Protein AF-A0A962CIY8-F1 (afdb_monomer_lite)

Secondary structure (DSSP, 8-state):
--STT---EEPPTT--SS-EE-HHHHHHHHHHHHHT-SS--EEEEEEEEEEEP-HHHHHHHTT-S-EEEEE-BTT-B-HHHHHHH-SEEEESSSS--SB-

pLDDT: mean 96.85, std 1.85, range [86.69, 98.69]

Sequence (100 aa):
ATDNHRTVDGRPFGGGPGMLMTIGPLRDAIASVRSASAQSARVVYMSPQGARLTQEKVLEFARMDRLILVCGRYEGVDERVLENLVDEEVSIGDYVLSGG

Foldseek 3Di:
DPDPVPDQWDADPVGDDKTFGDPPVQVVVLVVVCVVDPDGEAEEEEDLPFAEDDPVNVVVVVPDPHYHYHKAAMVGHDVVCCVPPHPGYYYPDNDDDRMD

Structure (mmCIF, N/CA/C/O backbone):
data_AF-A0A962CIY8-F1
#
_entry.id   AF-A0A962CIY8-F1
#
loop_
_atom_site.group_PDB
_atom_site.id
_atom_site.type_symbol
_atom_site.label_atom_id
_atom_site.label_alt_id
_atom_site.label_comp_id
_atom_site.label_asym_id
_atom_site.label_entity_id
_atom_site.label_seq_id
_atom_site.pdbx_PDB_ins_code
_atom_site.Cartn_x
_atom_site.Cartn_y
_atom_site.Cartn_z
_atom_site.occupancy
_atom_site.B_iso_or_equiv
_atom_site.auth_seq_id
_atom_site.auth_comp_id
_atom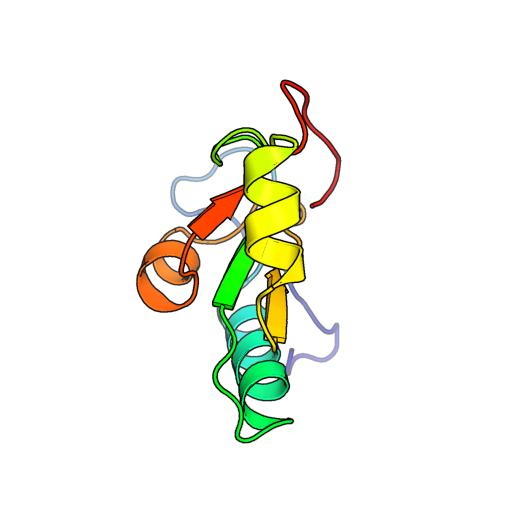_site.auth_asym_id
_atom_site.auth_atom_id
_atom_site.pdbx_PDB_model_num
ATOM 1 N N . ALA A 1 1 ? 1.091 -14.986 -11.233 1.00 86.69 1 ALA A N 1
ATOM 2 C CA . ALA A 1 1 ? 1.993 -14.992 -12.401 1.00 86.69 1 ALA A CA 1
ATOM 3 C C . ALA A 1 1 ? 1.829 -16.317 -13.131 1.00 86.69 1 ALA A C 1
ATOM 5 O O . ALA A 1 1 ? 1.711 -17.339 -12.462 1.00 86.69 1 ALA A O 1
ATOM 6 N N . THR A 1 2 ? 1.739 -16.290 -14.457 1.00 91.31 2 THR A N 1
ATOM 7 C CA . THR A 1 2 ? 1.431 -17.465 -15.296 1.00 91.31 2 THR A CA 1
ATOM 8 C C . THR A 1 2 ? 2.607 -17.910 -16.162 1.00 91.31 2 THR A C 1
ATOM 10 O O . THR A 1 2 ? 2.544 -18.975 -16.767 1.00 91.31 2 THR A O 1
ATOM 13 N N . ASP A 1 3 ? 3.672 -17.114 -16.231 1.00 95.31 3 ASP A N 1
ATOM 14 C CA . ASP A 1 3 ? 4.895 -17.435 -16.955 1.00 95.31 3 ASP A CA 1
ATOM 15 C C . ASP A 1 3 ? 5.822 -18.359 -16.137 1.00 95.31 3 ASP A C 1
ATOM 17 O O . ASP A 1 3 ? 5.700 -18.486 -14.915 1.00 95.31 3 ASP A O 1
ATOM 21 N N . ASN A 1 4 ? 6.795 -18.976 -16.812 1.00 96.12 4 ASN A N 1
ATOM 22 C CA . ASN A 1 4 ? 7.719 -19.943 -16.206 1.00 96.12 4 ASN A CA 1
ATOM 23 C C . ASN A 1 4 ? 8.618 -19.346 -15.111 1.00 96.12 4 ASN A C 1
ATOM 25 O O . ASN A 1 4 ? 9.062 -20.077 -14.224 1.00 96.12 4 ASN A O 1
ATOM 29 N N . HIS A 1 5 ? 8.900 -18.042 -15.163 1.00 96.81 5 HIS A N 1
ATOM 30 C CA . HIS A 1 5 ? 9.778 -17.352 -14.217 1.00 96.81 5 HIS A CA 1
ATOM 31 C C . HIS A 1 5 ? 9.009 -16.689 -13.072 1.00 96.81 5 HIS A C 1
ATOM 33 O O . HIS A 1 5 ? 9.630 -16.169 -12.147 1.00 96.81 5 HIS A O 1
ATOM 39 N N . ARG A 1 6 ? 7.671 -16.769 -13.096 1.00 95.56 6 ARG A N 1
ATOM 40 C CA . ARG A 1 6 ? 6.771 -16.151 -12.120 1.00 95.56 6 ARG A CA 1
ATOM 41 C C . ARG A 1 6 ? 7.030 -14.648 -11.994 1.00 95.56 6 ARG A C 1
ATOM 43 O O . ARG A 1 6 ? 7.131 -14.131 -10.884 1.00 95.56 6 ARG A O 1
ATOM 50 N N . THR A 1 7 ? 7.142 -13.960 -13.126 1.00 96.88 7 THR A N 1
ATOM 51 C CA . THR A 1 7 ? 7.401 -12.521 -13.182 1.00 96.88 7 THR A CA 1
ATOM 52 C C . THR A 1 7 ? 6.298 -11.732 -12.474 1.00 96.88 7 THR A C 1
ATOM 54 O O . THR A 1 7 ? 5.103 -11.991 -12.647 1.00 96.88 7 THR A O 1
ATOM 57 N N . VAL A 1 8 ? 6.709 -10.758 -11.660 1.00 97.19 8 VAL A N 1
ATOM 58 C CA . VAL A 1 8 ? 5.809 -9.884 -10.889 1.00 97.19 8 VAL A CA 1
ATOM 59 C C . VAL A 1 8 ? 6.073 -8.402 -11.124 1.00 97.19 8 VAL A C 1
ATOM 61 O O . VAL A 1 8 ? 5.301 -7.583 -10.634 1.00 97.19 8 VAL A O 1
ATOM 64 N N . ASP A 1 9 ? 7.091 -8.051 -11.902 1.00 97.38 9 ASP A N 1
ATOM 65 C CA . ASP A 1 9 ? 7.512 -6.689 -12.198 1.00 97.38 9 ASP A CA 1
ATOM 66 C C . ASP A 1 9 ? 7.503 -6.376 -13.702 1.00 97.38 9 ASP A C 1
ATOM 68 O O . ASP A 1 9 ? 7.556 -7.256 -14.561 1.00 97.38 9 ASP A O 1
ATOM 72 N N . GLY A 1 10 ? 7.360 -5.094 -14.029 1.00 96.12 10 GLY A N 1
ATOM 73 C CA . GLY A 1 10 ? 7.313 -4.582 -15.393 1.00 96.12 10 GLY A CA 1
ATOM 74 C C . GLY A 1 10 ? 7.922 -3.186 -15.486 1.00 96.12 10 GLY A C 1
ATOM 75 O O . GLY A 1 10 ? 8.009 -2.463 -14.495 1.00 96.12 10 GLY A O 1
ATOM 76 N N . ARG A 1 11 ? 8.369 -2.801 -16.685 1.00 97.00 11 ARG A N 1
ATOM 77 C CA . ARG A 1 11 ? 8.936 -1.464 -16.909 1.00 97.00 11 ARG A CA 1
ATOM 78 C C . ARG A 1 11 ? 7.839 -0.395 -16.852 1.00 97.00 11 ARG A C 1
ATOM 80 O O . ARG A 1 11 ? 6.771 -0.627 -17.424 1.00 97.00 11 ARG A O 1
ATOM 87 N N . PRO A 1 12 ? 8.103 0.776 -16.248 1.00 96.50 12 PRO A N 1
ATOM 88 C CA . PRO A 1 12 ? 7.163 1.888 -16.276 1.00 96.50 12 PRO A CA 1
ATOM 89 C C . PRO A 1 12 ? 6.977 2.422 -17.704 1.00 96.50 12 PRO A C 1
ATOM 91 O O . PRO A 1 12 ? 7.926 2.521 -18.493 1.00 96.50 12 PRO A O 1
ATOM 94 N N . PHE A 1 13 ? 5.741 2.793 -18.042 1.00 95.44 13 PHE A N 1
ATOM 95 C CA . PHE A 1 13 ? 5.479 3.574 -19.250 1.00 95.44 13 PHE A CA 1
ATOM 96 C C . PHE A 1 13 ? 6.145 4.952 -19.129 1.00 95.44 13 PHE A C 1
ATOM 98 O O . PHE A 1 13 ? 6.196 5.529 -18.050 1.00 95.44 13 PHE A O 1
ATOM 105 N N . GLY A 1 14 ? 6.678 5.473 -20.237 1.00 96.44 14 GLY A N 1
ATOM 106 C CA . GLY A 1 14 ? 7.491 6.698 -20.235 1.00 96.44 14 GLY A CA 1
ATOM 107 C C . GLY A 1 14 ? 8.983 6.471 -19.952 1.00 96.44 14 GLY A C 1
ATOM 108 O O . GLY A 1 14 ? 9.782 7.377 -20.176 1.00 96.44 14 GLY A O 1
ATOM 109 N N . GLY A 1 15 ? 9.384 5.255 -19.563 1.00 94.31 15 GLY A N 1
ATOM 110 C CA . GLY A 1 15 ? 10.774 4.927 -19.245 1.00 94.31 15 GLY A CA 1
ATOM 111 C C . GLY A 1 15 ? 11.191 5.415 -17.854 1.00 94.31 15 GLY A C 1
ATOM 112 O O . GLY A 1 15 ? 10.351 5.602 -16.981 1.00 94.31 15 GLY A O 1
ATOM 113 N N . GLY A 1 16 ? 12.498 5.595 -17.649 1.00 94.88 16 GLY A N 1
ATOM 114 C CA . GLY A 1 16 ? 13.086 5.884 -16.336 1.00 94.88 16 GLY A CA 1
ATOM 115 C C . GLY A 1 16 ? 13.728 4.653 -15.679 1.00 94.88 16 GLY A C 1
ATOM 116 O O . GLY A 1 16 ? 13.631 3.544 -16.215 1.00 94.88 16 GLY A O 1
ATOM 117 N N . PRO A 1 17 ? 14.462 4.846 -14.570 1.00 95.56 17 PRO A N 1
ATOM 118 C CA . PRO A 1 17 ? 15.016 3.743 -13.795 1.00 95.56 17 PRO A CA 1
ATOM 119 C C . PRO A 1 17 ? 13.911 2.963 -13.064 1.00 95.56 17 PRO A C 1
ATOM 121 O O . PRO A 1 17 ? 12.808 3.463 -12.869 1.00 95.56 17 PRO A O 1
ATOM 124 N N . GLY A 1 18 ? 14.242 1.748 -12.623 1.00 95.19 18 GLY A N 1
ATOM 125 C CA . GLY A 1 18 ? 13.367 0.946 -11.769 1.00 95.19 18 GLY A CA 1
ATOM 126 C C . GLY A 1 18 ? 12.287 0.155 -12.511 1.00 95.19 18 GLY A C 1
ATOM 127 O O . GLY A 1 18 ? 12.280 0.044 -13.739 1.00 95.19 18 GLY A O 1
ATOM 128 N N . MET A 1 19 ? 11.410 -0.466 -11.725 1.00 97.75 19 MET A N 1
ATOM 129 C CA . MET A 1 19 ? 10.327 -1.347 -12.173 1.00 97.75 19 MET A CA 1
ATOM 130 C C . MET A 1 19 ? 9.073 -1.075 -11.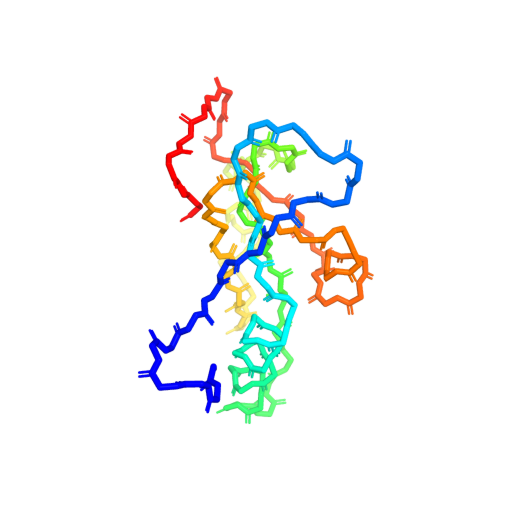337 1.00 97.75 19 MET A C 1
ATOM 132 O O . MET A 1 19 ? 9.177 -0.579 -10.220 1.00 97.75 19 MET A O 1
ATOM 136 N N . LEU A 1 20 ? 7.898 -1.430 -11.847 1.00 97.56 20 LEU A N 1
ATOM 137 C CA . LEU A 1 20 ? 6.634 -1.420 -11.106 1.00 97.56 20 LEU A CA 1
ATOM 138 C C . LEU A 1 20 ? 6.117 -2.842 -10.938 1.00 97.56 20 LEU A C 1
ATOM 140 O O . LEU A 1 20 ? 6.353 -3.697 -11.794 1.00 97.56 20 LEU A O 1
ATOM 144 N N . MET A 1 21 ? 5.357 -3.096 -9.875 1.00 98.00 21 MET A N 1
ATOM 145 C CA . MET A 1 21 ? 4.600 -4.340 -9.765 1.00 98.00 21 MET A CA 1
ATOM 146 C C . MET A 1 21 ? 3.577 -4.452 -10.903 1.00 98.00 21 MET A C 1
ATOM 148 O O . MET A 1 21 ? 2.848 -3.514 -11.225 1.00 98.00 21 MET A O 1
ATOM 152 N N . THR A 1 22 ? 3.498 -5.633 -11.504 1.00 96.94 22 THR A N 1
ATOM 153 C CA . THR A 1 22 ? 2.553 -5.925 -12.585 1.00 96.94 22 THR A CA 1
ATOM 154 C C . THR A 1 22 ? 1.122 -6.034 -12.068 1.00 96.94 22 THR A C 1
ATOM 156 O O . THR A 1 22 ? 0.844 -6.687 -11.060 1.00 96.94 22 THR A O 1
ATOM 159 N N . ILE A 1 23 ? 0.187 -5.448 -12.821 1.00 96.56 23 ILE A N 1
ATOM 160 C CA . ILE A 1 23 ? -1.236 -5.395 -12.459 1.00 96.56 23 ILE A CA 1
ATOM 161 C C . ILE A 1 23 ? -1.836 -6.794 -12.289 1.00 96.56 23 ILE A C 1
ATOM 163 O O . ILE A 1 23 ? -2.556 -7.028 -11.327 1.00 96.56 23 ILE A O 1
ATOM 167 N N . GLY A 1 24 ? -1.567 -7.719 -13.218 1.00 96.50 24 GLY A N 1
ATOM 168 C CA . GLY A 1 24 ? -2.217 -9.036 -13.253 1.00 96.50 24 GLY A CA 1
ATOM 169 C C . GLY A 1 24 ? -2.039 -9.826 -11.950 1.00 96.50 24 GLY A C 1
ATOM 170 O O . GLY A 1 24 ? -3.022 -10.037 -11.242 1.00 96.50 24 GLY A O 1
ATOM 171 N N . PRO A 1 25 ? -0.801 -10.213 -11.587 1.00 97.00 25 PRO A N 1
ATOM 172 C CA . PRO A 1 25 ? -0.527 -10.920 -10.339 1.00 97.00 25 PRO A CA 1
ATOM 173 C C . PRO A 1 25 ? -1.033 -10.192 -9.089 1.00 97.00 25 PRO A C 1
ATOM 175 O O . PRO A 1 25 ? -1.564 -10.843 -8.193 1.00 97.00 25 PRO A O 1
ATOM 178 N N . LEU A 1 26 ? -0.896 -8.863 -9.029 1.00 97.31 26 LEU A N 1
ATOM 179 C CA . LEU A 1 26 ? -1.323 -8.078 -7.872 1.00 97.31 26 LEU A CA 1
ATOM 180 C C . LEU A 1 26 ? -2.849 -8.051 -7.719 1.00 97.31 26 LEU A C 1
ATOM 182 O O . LEU A 1 26 ? -3.368 -8.346 -6.644 1.00 97.31 26 LEU A O 1
ATOM 186 N N . ARG A 1 27 ? -3.579 -7.761 -8.801 1.00 97.75 27 ARG A N 1
ATOM 187 C CA . ARG A 1 27 ? -5.046 -7.799 -8.833 1.00 97.75 27 ARG A CA 1
ATOM 188 C C . ARG A 1 27 ? -5.559 -9.175 -8.430 1.00 97.75 27 ARG A C 1
ATOM 190 O O . ARG A 1 27 ? -6.475 -9.269 -7.617 1.00 97.75 27 ARG A O 1
ATOM 197 N N . ASP A 1 28 ? -4.981 -10.231 -8.997 1.00 97.62 28 ASP A N 1
ATOM 198 C CA . ASP A 1 28 ? -5.417 -11.600 -8.733 1.00 97.62 28 ASP A CA 1
ATOM 199 C C . ASP A 1 28 ? -5.162 -11.983 -7.262 1.00 97.62 28 ASP A C 1
ATOM 201 O O . ASP A 1 28 ? -6.009 -12.621 -6.636 1.00 97.62 28 ASP A O 1
ATOM 205 N N . ALA A 1 29 ? -4.052 -11.524 -6.671 1.00 97.75 29 ALA A N 1
ATOM 206 C CA . ALA A 1 29 ? -3.771 -11.698 -5.247 1.00 97.75 29 ALA A CA 1
ATOM 207 C C . ALA A 1 29 ? -4.792 -10.963 -4.362 1.00 97.75 29 ALA A C 1
ATOM 209 O O . ALA A 1 29 ? -5.369 -11.576 -3.464 1.00 97.75 29 ALA A O 1
ATOM 210 N N . ILE A 1 30 ? -5.080 -9.686 -4.643 1.00 97.31 30 ILE A N 1
ATOM 211 C CA . ILE A 1 30 ? -6.090 -8.907 -3.906 1.00 97.31 30 ILE A CA 1
ATOM 212 C C . ILE A 1 30 ? -7.463 -9.588 -4.003 1.00 97.31 30 ILE A C 1
ATOM 214 O O . ILE A 1 30 ? -8.131 -9.777 -2.987 1.00 97.31 30 ILE A O 1
ATOM 218 N N . ALA A 1 31 ? -7.872 -10.020 -5.199 1.00 96.88 31 ALA A N 1
ATOM 219 C CA . ALA A 1 31 ? -9.140 -10.715 -5.419 1.00 96.88 31 ALA A CA 1
ATOM 220 C C . ALA A 1 31 ? -9.210 -12.062 -4.675 1.00 96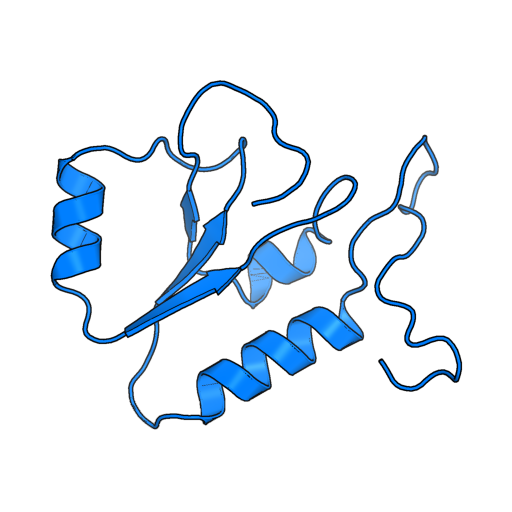.88 31 ALA A C 1
ATOM 222 O O . ALA A 1 31 ? -10.237 -12.394 -4.072 1.00 96.88 31 ALA A O 1
ATOM 223 N N . SER A 1 32 ? -8.110 -12.820 -4.661 1.00 97.62 32 SER A N 1
ATOM 224 C CA . SER A 1 32 ? -8.014 -14.075 -3.914 1.00 97.62 32 SER A CA 1
ATOM 225 C C . SER A 1 32 ? -8.146 -13.845 -2.413 1.00 97.62 32 SER A C 1
ATOM 227 O O . SER A 1 32 ? -8.883 -14.573 -1.752 1.00 97.62 32 SER A O 1
ATOM 229 N N . VAL A 1 33 ? -7.474 -12.829 -1.861 1.00 97.19 33 VAL A N 1
ATOM 230 C CA . VAL A 1 33 ? -7.606 -12.506 -0.436 1.00 97.19 33 VAL A CA 1
ATOM 231 C C . VAL A 1 33 ? -9.029 -12.050 -0.156 1.00 97.19 33 VAL A C 1
ATOM 233 O O . VAL A 1 33 ? -9.657 -12.580 0.752 1.00 97.19 33 VAL A O 1
ATOM 236 N N . ARG A 1 34 ? -9.593 -11.144 -0.959 1.00 95.44 34 ARG A N 1
ATOM 237 C CA . ARG A 1 34 ? -10.957 -10.631 -0.767 1.00 95.44 34 ARG A CA 1
ATOM 238 C C . ARG A 1 34 ? -11.990 -11.757 -0.713 1.00 95.44 34 ARG A C 1
ATOM 240 O O . ARG A 1 34 ? -12.783 -11.783 0.223 1.00 95.44 34 ARG A O 1
ATOM 247 N N . SER A 1 35 ? -11.907 -12.720 -1.631 1.00 96.00 35 SER A N 1
ATOM 248 C CA . SER A 1 35 ? -12.829 -13.865 -1.708 1.00 96.00 35 SER A CA 1
ATOM 249 C C . SER A 1 35 ? -12.626 -14.941 -0.630 1.00 96.00 35 SER A C 1
ATOM 251 O O . SER A 1 35 ? -13.518 -15.760 -0.429 1.00 96.00 35 SER A O 1
ATOM 253 N N . ALA A 1 36 ? -11.519 -14.920 0.122 1.00 96.00 36 ALA A N 1
ATOM 254 C CA . ALA A 1 36 ? -11.263 -15.873 1.209 1.00 96.00 36 ALA A CA 1
ATOM 255 C C . ALA A 1 36 ? -12.205 -15.721 2.426 1.00 96.00 36 ALA A C 1
ATOM 257 O O . ALA A 1 36 ? -12.200 -16.565 3.319 1.00 96.00 36 ALA A O 1
ATOM 258 N N . SER A 1 37 ? -13.005 -14.654 2.489 1.00 94.62 37 SER A N 1
ATOM 259 C CA . SER A 1 37 ? -14.066 -14.477 3.484 1.00 94.62 37 SER A CA 1
ATOM 260 C C . SER A 1 37 ? -15.201 -13.647 2.891 1.00 94.62 37 SER A C 1
ATOM 262 O O . SER A 1 37 ? -14.965 -12.743 2.092 1.00 94.62 37 SER A O 1
ATOM 264 N N . ALA A 1 38 ? -16.435 -13.942 3.305 1.00 93.06 38 ALA A N 1
ATOM 265 C CA . ALA A 1 38 ? -17.620 -13.174 2.925 1.00 93.06 38 ALA A CA 1
ATOM 266 C C . ALA A 1 38 ? -17.679 -11.789 3.597 1.00 93.06 38 ALA A C 1
ATOM 268 O O . ALA A 1 38 ? -18.460 -10.936 3.181 1.00 93.06 38 ALA A O 1
ATOM 269 N N . GLN A 1 39 ? -16.868 -11.555 4.635 1.00 94.06 39 GLN A N 1
ATOM 270 C CA . GLN A 1 39 ? -16.762 -10.246 5.271 1.00 94.06 39 GLN A CA 1
ATOM 271 C C . GLN A 1 39 ? -16.068 -9.259 4.333 1.00 94.06 39 GLN A C 1
ATOM 273 O O . GLN A 1 39 ? -14.981 -9.540 3.814 1.00 94.06 39 GLN A O 1
ATOM 278 N N . SER A 1 40 ? -16.677 -8.084 4.163 1.00 91.81 40 SER A N 1
ATOM 279 C CA . SER A 1 40 ? -16.025 -6.968 3.482 1.00 91.81 40 SER A CA 1
ATOM 280 C C . SER A 1 40 ? -14.727 -6.609 4.206 1.00 91.81 40 SER A C 1
ATOM 282 O O . SER A 1 40 ? -14.661 -6.666 5.431 1.00 91.81 40 SER A O 1
ATOM 284 N N . ALA A 1 41 ? -13.699 -6.260 3.443 1.00 96.25 41 ALA A N 1
ATOM 285 C CA . ALA A 1 41 ? -12.416 -5.827 3.968 1.00 96.25 41 ALA A CA 1
ATOM 286 C C . ALA A 1 41 ? -12.077 -4.457 3.404 1.00 96.25 41 ALA A C 1
ATOM 288 O O . ALA A 1 41 ? -12.298 -4.220 2.214 1.00 96.25 41 ALA A O 1
ATOM 289 N N . ARG A 1 42 ? -11.501 -3.605 4.249 1.00 97.69 42 ARG A N 1
ATOM 290 C CA . ARG A 1 42 ? -10.873 -2.359 3.818 1.00 97.69 42 ARG A CA 1
ATOM 291 C C . ARG A 1 42 ? -9.492 -2.677 3.239 1.00 97.69 42 ARG A C 1
ATOM 293 O O . ARG A 1 42 ? -8.692 -3.338 3.904 1.00 97.69 42 ARG A O 1
ATOM 300 N N . VAL A 1 43 ? -9.233 -2.259 2.004 1.00 98.25 43 VAL A N 1
ATOM 301 C CA . VAL A 1 43 ? -7.964 -2.467 1.296 1.00 98.25 43 VAL A CA 1
ATOM 302 C C . VAL A 1 43 ? -7.086 -1.232 1.468 1.00 98.25 43 VAL A C 1
ATOM 304 O O . VAL A 1 43 ? -7.421 -0.156 0.980 1.00 98.25 43 VAL A O 1
ATOM 307 N N . VAL A 1 44 ? -5.960 -1.396 2.154 1.00 98.50 44 VAL A N 1
ATOM 308 C CA . VAL A 1 44 ? -5.022 -0.322 2.487 1.00 98.50 44 VAL A CA 1
ATOM 309 C C . VAL A 1 44 ? -3.709 -0.552 1.751 1.00 98.50 44 VAL A C 1
ATOM 311 O O . VAL A 1 44 ? -3.119 -1.625 1.880 1.00 98.50 44 VAL A O 1
ATOM 314 N N . TYR A 1 45 ? -3.232 0.439 1.002 1.00 98.69 45 TYR A N 1
ATOM 315 C CA . TYR A 1 45 ? -1.908 0.396 0.379 1.00 98.69 45 TYR A CA 1
ATOM 316 C C . TYR A 1 45 ? -0.869 1.105 1.251 1.00 98.69 45 TYR A C 1
ATOM 318 O O . TYR A 1 45 ? -1.064 2.240 1.688 1.00 98.69 45 TYR A O 1
ATOM 326 N N . MET A 1 46 ? 0.238 0.413 1.515 1.00 98.44 46 MET A N 1
ATOM 327 C CA . MET A 1 46 ? 1.349 0.935 2.307 1.00 98.44 46 MET A CA 1
ATOM 328 C C . MET A 1 46 ? 2.285 1.732 1.397 1.00 98.44 46 MET A C 1
ATOM 330 O O . MET A 1 46 ? 2.937 1.166 0.518 1.00 98.44 46 MET A O 1
ATOM 334 N N . SER A 1 47 ? 2.326 3.046 1.602 1.00 98.12 47 SER A N 1
ATOM 335 C CA . SER A 1 47 ? 2.881 4.000 0.640 1.00 98.12 47 SER A CA 1
ATOM 336 C C . SER A 1 47 ? 3.419 5.242 1.348 1.00 98.12 47 SER A C 1
ATOM 338 O O . SER A 1 47 ? 2.722 5.780 2.209 1.00 98.12 47 SER A O 1
ATOM 340 N N . PRO A 1 48 ? 4.616 5.757 1.000 1.00 97.69 48 PRO A N 1
ATOM 341 C CA . PRO A 1 48 ? 5.101 7.022 1.549 1.00 97.69 48 PRO A CA 1
ATOM 342 C C . PRO A 1 48 ? 4.255 8.227 1.099 1.00 97.69 48 PRO A C 1
ATOM 344 O O . PRO A 1 48 ? 4.319 9.268 1.747 1.00 97.69 48 PRO A O 1
ATOM 347 N N . GLN A 1 49 ? 3.453 8.098 0.032 1.00 97.44 49 GLN A N 1
ATOM 348 C CA . GLN A 1 49 ? 2.488 9.115 -0.406 1.00 97.44 49 GLN A CA 1
ATOM 349 C C . GLN A 1 49 ? 1.187 9.110 0.419 1.00 97.44 49 GLN A C 1
ATOM 351 O O . GLN A 1 49 ? 0.422 10.073 0.365 1.00 97.44 49 GLN A O 1
ATOM 356 N N . GLY A 1 50 ? 0.938 8.044 1.186 1.00 97.62 50 GLY A N 1
ATOM 357 C CA . GLY A 1 50 ? -0.273 7.878 1.980 1.00 97.62 50 GLY A CA 1
ATOM 358 C C . GLY A 1 50 ? -0.355 8.797 3.199 1.00 97.62 50 GLY A C 1
ATOM 359 O O . GLY A 1 50 ? 0.629 9.392 3.646 1.00 97.62 50 GLY A O 1
ATOM 360 N N . ALA A 1 51 ? -1.546 8.868 3.799 1.00 97.88 51 ALA A N 1
ATOM 361 C CA . ALA A 1 51 ? -1.746 9.622 5.031 1.00 97.88 51 ALA A CA 1
ATOM 362 C C . ALA A 1 51 ? -0.883 9.037 6.160 1.00 97.88 51 ALA A C 1
ATOM 364 O O . ALA A 1 51 ? -0.815 7.819 6.342 1.00 97.88 51 ALA A O 1
ATOM 365 N N . ARG A 1 52 ? -0.220 9.899 6.940 1.00 98.19 52 ARG A N 1
ATOM 366 C CA . ARG A 1 52 ? 0.641 9.448 8.037 1.00 98.19 52 ARG A CA 1
ATOM 367 C C . ARG A 1 52 ? -0.177 8.693 9.084 1.00 98.19 52 ARG A C 1
ATOM 369 O O . ARG A 1 52 ? -1.151 9.217 9.623 1.00 98.19 52 ARG A O 1
ATOM 376 N N . LEU A 1 53 ? 0.265 7.485 9.412 1.00 98.44 53 LEU A N 1
ATOM 377 C CA . LEU A 1 53 ? -0.333 6.642 10.428 1.00 98.44 53 LEU A CA 1
ATOM 378 C C . LEU A 1 53 ? -0.189 7.319 11.792 1.00 98.44 53 LEU A C 1
ATOM 380 O O . LEU A 1 53 ? 0.914 7.573 12.281 1.00 98.44 53 LEU A O 1
ATOM 384 N N . THR A 1 54 ? -1.328 7.609 12.406 1.00 98.50 54 THR A N 1
ATOM 385 C CA . THR A 1 54 ? -1.427 8.197 13.741 1.00 98.50 54 THR A CA 1
ATOM 386 C C . THR A 1 54 ? -2.019 7.179 14.706 1.00 98.50 54 THR A C 1
ATOM 388 O O . THR A 1 54 ? -2.647 6.201 14.298 1.00 98.50 54 THR A O 1
ATOM 391 N N . GLN A 1 55 ? -1.876 7.425 16.009 1.00 98.56 55 GLN A N 1
ATOM 392 C CA . GLN A 1 55 ? -2.504 6.579 17.025 1.00 98.56 55 GLN A CA 1
ATOM 393 C C . GLN A 1 55 ? -4.031 6.502 16.855 1.00 98.56 55 GLN A C 1
ATOM 395 O O . GLN A 1 55 ? -4.626 5.452 17.080 1.00 98.56 55 GLN A O 1
ATOM 400 N N . GLU A 1 56 ? -4.664 7.594 16.425 1.00 98.44 56 GLU A N 1
ATOM 401 C CA . GLU A 1 56 ? -6.095 7.632 16.113 1.00 98.44 56 GLU A CA 1
ATOM 402 C C . GLU A 1 56 ? -6.443 6.683 14.962 1.00 98.44 56 GLU A C 1
ATOM 404 O O . GLU A 1 56 ? -7.338 5.849 15.105 1.00 98.44 56 GLU A O 1
ATOM 409 N N . LYS A 1 57 ? -5.677 6.730 13.865 1.00 97.81 57 LYS A N 1
ATOM 410 C CA . LYS A 1 57 ? -5.887 5.843 12.717 1.00 97.81 57 LYS A CA 1
ATOM 411 C C . LYS A 1 57 ? -5.668 4.370 13.071 1.00 97.81 57 LYS A C 1
ATOM 413 O O . LYS A 1 57 ? -6.421 3.509 12.629 1.00 97.81 57 LYS A O 1
ATOM 418 N N . VAL A 1 58 ? -4.691 4.072 13.931 1.00 98.19 58 VAL A N 1
ATOM 419 C CA . VAL A 1 58 ? -4.481 2.715 14.466 1.00 98.19 58 VAL A CA 1
ATOM 420 C C . VAL A 1 58 ? -5.708 2.231 15.243 1.00 98.19 58 VAL A C 1
ATOM 422 O O . VAL A 1 58 ? -6.127 1.088 15.073 1.00 98.19 58 VAL A O 1
ATOM 425 N N . LEU A 1 59 ? -6.313 3.084 16.075 1.00 98.44 59 LEU A N 1
ATOM 426 C CA . LEU A 1 59 ? -7.530 2.739 16.817 1.00 98.44 59 LEU A CA 1
ATOM 427 C C . LEU A 1 59 ? -8.754 2.577 15.907 1.00 98.44 59 LEU A C 1
ATOM 429 O O . LEU A 1 59 ? -9.633 1.780 16.232 1.00 98.44 59 LEU A O 1
ATOM 433 N N . GLU A 1 60 ? -8.830 3.315 14.799 1.00 97.88 60 GLU A N 1
ATOM 434 C CA . GLU A 1 60 ? -9.842 3.117 13.754 1.00 97.88 60 GLU A CA 1
ATOM 435 C C . GLU A 1 60 ? -9.678 1.733 13.109 1.00 97.88 60 GLU A C 1
ATOM 437 O O . GLU A 1 60 ? -10.615 0.935 13.110 1.00 97.88 60 GLU A O 1
ATOM 442 N N . PHE A 1 61 ? -8.468 1.408 12.648 1.00 97.75 61 PHE A N 1
ATOM 443 C CA . PHE A 1 61 ? -8.136 0.114 12.050 1.00 97.75 61 PHE A CA 1
ATOM 444 C C . PHE A 1 61 ? -8.360 -1.063 13.000 1.00 97.75 61 PHE A C 1
ATOM 446 O O . PHE A 1 61 ? -8.905 -2.081 12.585 1.00 97.75 61 PHE A O 1
ATOM 453 N N . ALA A 1 62 ? -8.029 -0.920 14.284 1.00 97.56 62 ALA A N 1
ATOM 454 C CA . ALA A 1 62 ? -8.224 -1.969 15.286 1.00 97.56 62 ALA A CA 1
ATOM 455 C C . ALA A 1 62 ? -9.702 -2.322 15.546 1.00 97.56 62 ALA A C 1
ATOM 457 O O . ALA A 1 62 ? -9.984 -3.367 16.129 1.00 97.56 62 ALA A O 1
ATOM 458 N N . ARG A 1 63 ? -10.645 -1.456 15.148 1.00 97.19 63 ARG A N 1
ATOM 459 C CA . ARG A 1 63 ? -12.093 -1.709 15.249 1.00 97.19 63 ARG A CA 1
ATOM 460 C C . ARG A 1 63 ? -12.678 -2.329 13.985 1.00 97.19 63 ARG A C 1
ATOM 462 O O . ARG A 1 63 ? -13.845 -2.707 14.003 1.00 97.19 63 ARG A O 1
ATOM 469 N N . MET A 1 64 ? -11.920 -2.385 12.892 1.00 96.00 64 MET A N 1
ATOM 470 C CA . MET A 1 64 ? -12.383 -3.007 11.659 1.00 96.00 64 MET A CA 1
ATOM 471 C C . MET A 1 64 ? -12.296 -4.526 11.785 1.00 96.00 64 MET A C 1
ATOM 473 O O . MET A 1 64 ? -11.267 -5.062 12.189 1.00 96.00 64 MET A O 1
ATOM 477 N N . ASP A 1 65 ? -13.352 -5.223 11.367 1.00 95.06 65 ASP A N 1
ATOM 478 C CA . ASP A 1 65 ? -13.379 -6.690 11.380 1.00 95.06 65 ASP A CA 1
ATOM 479 C C . ASP A 1 65 ? -12.309 -7.291 10.461 1.00 95.06 65 ASP A C 1
ATOM 481 O O . ASP A 1 65 ? -11.805 -8.391 10.699 1.00 95.06 65 ASP A O 1
ATOM 485 N N . ARG A 1 66 ? -11.979 -6.580 9.373 1.00 97.25 66 ARG A N 1
ATOM 486 C CA . ARG A 1 66 ? -11.101 -7.097 8.331 1.00 97.25 66 ARG A CA 1
ATOM 487 C C . ARG A 1 66 ? -10.373 -6.000 7.560 1.00 97.25 66 ARG A C 1
ATOM 489 O O . ARG A 1 66 ? -10.986 -5.097 6.991 1.00 97.25 66 ARG A O 1
ATOM 496 N N . LEU A 1 67 ? -9.057 -6.165 7.468 1.00 97.44 67 LEU A N 1
ATOM 497 C CA . LEU A 1 67 ? -8.146 -5.333 6.687 1.00 97.44 67 LEU A CA 1
ATOM 498 C C . LEU A 1 67 ? -7.383 -6.198 5.684 1.00 97.44 67 LEU A C 1
ATOM 500 O O . LEU A 1 67 ? -6.999 -7.328 5.989 1.00 97.44 67 LEU A O 1
ATOM 504 N N . ILE A 1 68 ? -7.151 -5.659 4.492 1.00 98.19 68 ILE A N 1
ATOM 505 C CA . ILE A 1 68 ? -6.220 -6.204 3.503 1.00 98.19 68 ILE A CA 1
ATOM 506 C C . ILE A 1 68 ? -5.123 -5.167 3.326 1.00 98.19 68 ILE A C 1
ATOM 508 O O . ILE A 1 68 ? -5.402 -4.050 2.906 1.00 98.19 68 ILE A O 1
ATOM 512 N N . LEU A 1 69 ? -3.885 -5.541 3.638 1.00 98.25 69 LEU A N 1
ATOM 513 C CA . LEU A 1 69 ? -2.726 -4.676 3.450 1.00 98.25 69 LEU A CA 1
ATOM 514 C C . LEU A 1 69 ? -2.037 -5.038 2.135 1.00 98.25 69 LEU A C 1
ATOM 516 O O . LEU A 1 69 ? -1.671 -6.194 1.916 1.00 98.25 69 LEU A O 1
ATOM 520 N N . VAL A 1 70 ? -1.877 -4.050 1.261 1.00 98.38 70 VAL A N 1
ATOM 521 C CA . VAL A 1 70 ? -1.141 -4.167 0.005 1.00 98.38 70 VAL A CA 1
ATOM 522 C C . VAL A 1 70 ? 0.251 -3.583 0.219 1.00 98.38 70 VAL A C 1
ATOM 524 O O . VAL A 1 70 ? 0.403 -2.388 0.465 1.00 98.38 70 VAL A O 1
ATOM 527 N N . CYS A 1 71 ? 1.266 -4.437 0.120 1.00 98.12 71 CYS A N 1
ATOM 528 C CA . CYS A 1 71 ? 2.667 -4.066 0.306 1.00 98.12 71 CYS A CA 1
ATOM 529 C C . CYS A 1 71 ? 3.343 -3.889 -1.057 1.00 98.12 71 CYS A C 1
ATOM 531 O O . CYS A 1 71 ? 3.543 -4.864 -1.789 1.00 98.12 71 CYS A O 1
ATOM 533 N N . GLY A 1 72 ? 3.682 -2.646 -1.401 1.00 97.25 72 GLY A N 1
ATOM 534 C CA . GLY A 1 72 ? 4.390 -2.320 -2.639 1.00 97.25 72 GLY A CA 1
ATOM 535 C C . GLY A 1 72 ? 5.846 -2.792 -2.633 1.00 97.25 72 GLY A C 1
ATOM 536 O O . GLY A 1 72 ? 6.460 -2.983 -1.581 1.00 97.25 72 GLY A O 1
ATOM 537 N N . ARG A 1 73 ? 6.417 -2.966 -3.826 1.00 97.81 73 ARG A N 1
ATOM 538 C CA . ARG A 1 73 ? 7.841 -3.250 -4.070 1.00 97.81 73 ARG A CA 1
ATOM 539 C C . ARG A 1 73 ? 8.313 -2.463 -5.288 1.00 97.81 73 ARG A C 1
ATOM 541 O O . ARG A 1 73 ? 7.490 -1.983 -6.063 1.00 97.81 73 ARG A O 1
ATOM 548 N N . TYR A 1 74 ? 9.630 -2.426 -5.492 1.00 96.94 74 TYR A N 1
ATOM 549 C CA . TYR A 1 74 ? 10.261 -1.692 -6.595 1.00 96.94 74 TYR A CA 1
ATOM 550 C C . TYR A 1 74 ? 9.943 -0.189 -6.490 1.00 96.94 74 TYR A C 1
ATOM 552 O O . TYR A 1 74 ? 9.982 0.339 -5.384 1.00 96.94 74 TYR A O 1
ATOM 560 N N . GLU A 1 75 ? 9.607 0.483 -7.591 1.00 97.06 75 GLU A N 1
ATOM 561 C CA . GLU A 1 75 ? 9.148 1.881 -7.580 1.00 97.06 75 GLU A CA 1
ATOM 562 C C . GLU A 1 75 ? 7.666 2.013 -7.179 1.00 97.06 75 GLU A C 1
ATOM 564 O O . GLU A 1 75 ? 7.140 3.120 -7.114 1.00 97.06 75 GLU A O 1
ATOM 569 N N . GLY A 1 76 ? 6.981 0.894 -6.907 1.00 96.50 76 GLY A N 1
ATOM 570 C CA . GLY A 1 76 ? 5.595 0.864 -6.452 1.00 96.50 76 GLY A CA 1
ATOM 571 C C . GLY A 1 76 ? 4.667 0.068 -7.367 1.00 96.50 76 GLY A C 1
ATOM 572 O O . GLY A 1 76 ? 5.031 -0.961 -7.948 1.00 96.50 76 GLY A O 1
ATOM 573 N N . VAL A 1 77 ? 3.427 0.537 -7.454 1.00 97.31 77 VAL A N 1
ATOM 574 C CA . VAL A 1 77 ? 2.305 -0.122 -8.126 1.00 97.31 77 VAL A CA 1
ATOM 575 C C . VAL A 1 77 ? 1.727 0.818 -9.188 1.00 97.31 77 VAL A C 1
ATOM 577 O O . VAL A 1 77 ? 1.841 2.032 -9.077 1.00 97.31 77 VAL A O 1
ATOM 580 N N . ASP A 1 78 ? 1.123 0.260 -10.238 1.00 97.19 78 ASP A N 1
ATOM 581 C CA . ASP A 1 78 ? 0.396 1.040 -11.248 1.00 97.19 78 ASP A CA 1
ATOM 582 C C . ASP A 1 78 ? -0.781 1.815 -10.626 1.00 97.19 78 ASP A C 1
ATOM 584 O O . ASP A 1 78 ? -1.616 1.218 -9.945 1.00 97.19 78 ASP A O 1
ATOM 588 N N . GLU A 1 79 ? -0.889 3.112 -10.917 1.00 97.00 79 GLU A N 1
ATOM 589 C CA . GLU A 1 79 ? -1.917 4.012 -10.366 1.00 97.00 79 GLU A CA 1
ATOM 590 C C . GLU A 1 79 ? -3.346 3.475 -10.534 1.00 97.00 79 GLU A C 1
ATOM 592 O O . GLU A 1 79 ? -4.177 3.577 -9.637 1.00 97.00 79 GLU A O 1
ATOM 597 N N . ARG A 1 80 ? -3.633 2.787 -11.645 1.00 96.62 80 ARG A N 1
ATOM 598 C CA . ARG A 1 80 ? -4.972 2.232 -11.898 1.00 96.62 80 ARG A CA 1
ATOM 599 C C . ARG A 1 80 ? -5.340 1.141 -10.897 1.00 96.62 80 ARG A C 1
ATOM 601 O O . ARG A 1 80 ? -6.520 0.888 -10.680 1.00 96.62 80 ARG A O 1
ATOM 608 N N . VAL A 1 81 ? -4.364 0.451 -10.307 1.00 96.38 81 VAL A N 1
ATOM 609 C CA . VAL A 1 81 ? -4.633 -0.487 -9.206 1.00 96.38 81 VAL A CA 1
ATOM 610 C C . VAL A 1 81 ? -5.061 0.278 -7.962 1.00 96.38 81 VAL A C 1
ATOM 612 O O . VAL A 1 81 ? -5.997 -0.167 -7.302 1.00 96.38 81 VAL A O 1
ATOM 615 N N . LEU A 1 82 ? -4.428 1.416 -7.673 1.00 96.56 82 LEU A N 1
ATOM 616 C CA . LEU A 1 82 ? -4.790 2.257 -6.535 1.00 96.56 82 LEU A CA 1
ATOM 617 C C . LEU A 1 82 ? -6.220 2.782 -6.703 1.00 96.56 82 LEU A C 1
ATOM 619 O O . LEU A 1 82 ? -7.070 2.510 -5.863 1.00 96.56 82 LEU A O 1
ATOM 623 N N . GLU A 1 83 ? -6.530 3.377 -7.855 1.00 97.44 83 GLU A N 1
ATOM 624 C CA . GLU A 1 83 ? -7.855 3.942 -8.151 1.00 97.44 83 GLU A CA 1
ATOM 625 C C . GLU A 1 83 ? -9.005 2.921 -8.100 1.00 97.44 83 GLU A C 1
ATOM 627 O O . GLU A 1 83 ? -10.136 3.273 -7.769 1.00 97.44 83 GLU A O 1
ATOM 632 N N . ASN A 1 84 ? -8.751 1.663 -8.483 1.00 97.50 84 ASN A N 1
ATOM 633 C CA . ASN A 1 84 ? -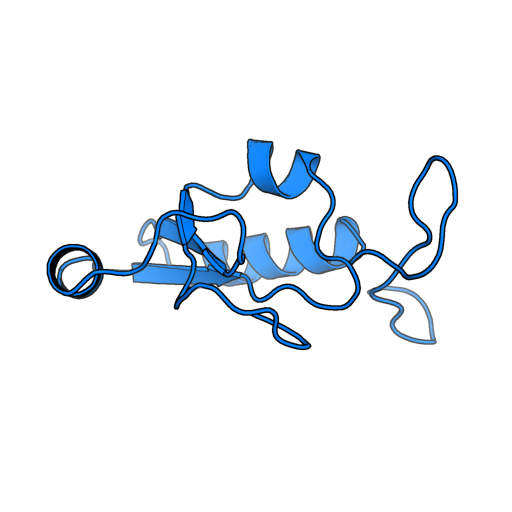9.817 0.674 -8.680 1.00 97.50 84 ASN A CA 1
ATOM 634 C C . ASN A 1 84 ? -9.901 -0.386 -7.576 1.00 97.50 84 ASN A C 1
ATOM 636 O O . ASN A 1 84 ? -10.944 -1.029 -7.438 1.00 97.50 84 ASN A O 1
ATOM 640 N N . LEU A 1 85 ? -8.810 -0.642 -6.847 1.00 97.38 85 LEU A N 1
ATOM 641 C CA . LEU A 1 85 ? -8.709 -1.779 -5.924 1.00 97.38 85 LEU A CA 1
ATOM 642 C C . LEU A 1 85 ? -8.303 -1.389 -4.501 1.00 97.38 85 LEU A C 1
ATOM 644 O O . LEU A 1 85 ? -8.419 -2.241 -3.619 1.00 97.38 85 LEU A O 1
ATOM 648 N N . 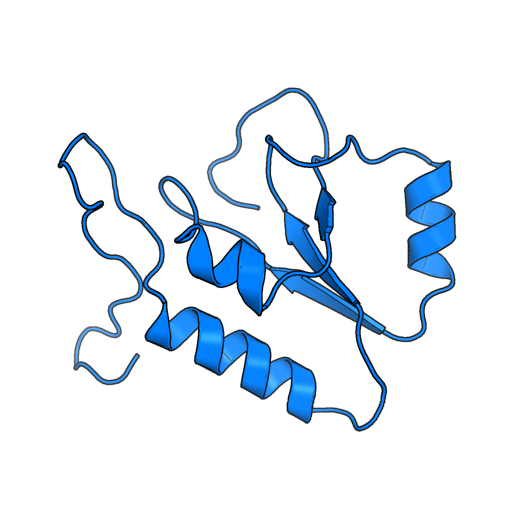VAL A 1 86 ? -7.829 -0.163 -4.274 1.00 98.06 86 VAL A N 1
ATOM 649 C CA . VAL A 1 86 ? -7.384 0.323 -2.964 1.00 98.06 86 VAL A CA 1
ATOM 650 C C . VAL A 1 86 ? -8.386 1.347 -2.444 1.00 98.06 86 VAL A C 1
ATOM 652 O O . VAL A 1 86 ? -8.829 2.224 -3.175 1.00 98.06 86 VAL A O 1
ATOM 655 N N . ASP A 1 87 ? -8.755 1.228 -1.172 1.00 98.12 87 ASP A N 1
ATOM 656 C CA . ASP A 1 87 ? -9.689 2.155 -0.535 1.00 98.12 87 ASP A CA 1
ATOM 657 C C . ASP A 1 87 ? -8.961 3.356 0.094 1.00 98.12 87 ASP A C 1
ATOM 659 O O . ASP A 1 87 ? -9.514 4.452 0.157 1.00 98.12 87 ASP A O 1
ATOM 663 N N . GLU A 1 88 ? -7.738 3.155 0.598 1.00 97.88 88 GLU A N 1
ATOM 664 C CA . GLU A 1 88 ? -6.914 4.216 1.186 1.00 97.88 88 GLU A CA 1
ATOM 665 C C . GLU A 1 88 ? -5.411 3.894 1.172 1.00 97.88 88 GLU A C 1
ATOM 667 O O . GLU A 1 88 ? -5.002 2.732 1.202 1.00 97.88 88 GLU A O 1
ATOM 672 N N . GLU A 1 89 ? -4.581 4.939 1.183 1.00 98.50 89 GLU A N 1
ATOM 673 C CA . GLU A 1 89 ? -3.124 4.841 1.305 1.00 98.50 89 GLU A CA 1
ATOM 674 C C . GLU A 1 89 ? -2.644 5.335 2.670 1.00 98.50 89 GLU A C 1
ATOM 676 O O . GLU A 1 89 ? -3.088 6.378 3.162 1.00 98.50 89 GLU A O 1
ATOM 681 N N . VAL A 1 90 ? -1.680 4.624 3.260 1.00 98.50 90 VAL A N 1
ATOM 682 C CA . VAL A 1 90 ? -1.119 4.958 4.574 1.00 98.50 90 VAL A CA 1
ATOM 683 C C . VAL A 1 90 ? 0.406 4.896 4.567 1.00 98.50 90 VAL A C 1
ATOM 685 O O . VAL A 1 90 ? 1.003 3.924 4.105 1.00 98.50 90 VAL 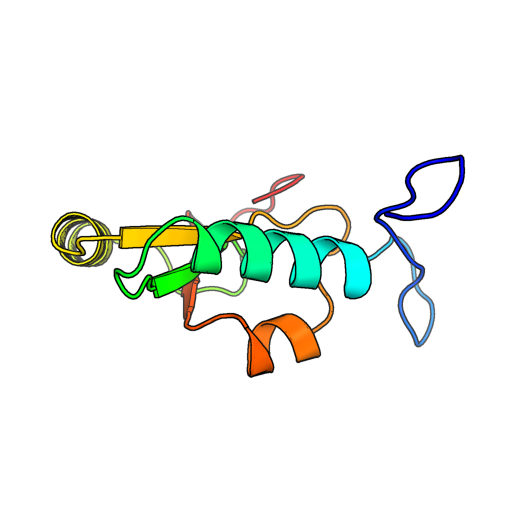A O 1
ATOM 688 N N . SER A 1 91 ? 1.027 5.915 5.164 1.00 98.56 91 SER A N 1
ATOM 689 C CA . SER A 1 91 ? 2.467 5.993 5.413 1.00 98.56 91 SER A CA 1
ATOM 690 C C . SER A 1 91 ? 2.779 5.778 6.891 1.00 98.56 91 SER A C 1
ATOM 692 O O . SER A 1 91 ? 2.138 6.363 7.759 1.00 98.56 91 SER A O 1
ATOM 694 N N . ILE A 1 92 ? 3.813 5.002 7.213 1.00 98.25 92 ILE A N 1
ATOM 695 C CA . ILE A 1 92 ? 4.294 4.850 8.599 1.00 98.25 92 ILE A CA 1
ATOM 696 C C . ILE A 1 92 ? 5.291 5.945 9.023 1.00 98.25 92 ILE A C 1
ATOM 698 O O . ILE A 1 92 ? 5.732 5.970 10.176 1.00 98.25 92 ILE A O 1
ATOM 702 N N . GLY A 1 93 ? 5.639 6.870 8.125 1.00 97.69 93 GLY A N 1
ATOM 703 C CA . GLY A 1 93 ? 6.459 8.036 8.438 1.00 97.69 93 GLY A CA 1
ATOM 704 C C . GLY A 1 93 ? 7.188 8.630 7.235 1.00 97.69 93 GLY A C 1
ATOM 705 O O . GLY A 1 93 ? 7.109 8.129 6.118 1.00 97.69 93 GLY A O 1
ATOM 706 N N . ASP A 1 94 ? 7.919 9.715 7.489 1.00 97.75 94 ASP A N 1
ATOM 707 C CA . ASP A 1 94 ? 8.572 10.529 6.457 1.00 97.75 94 ASP A CA 1
ATOM 708 C C . ASP A 1 94 ? 9.931 9.931 6.046 1.00 97.75 94 ASP A C 1
ATOM 710 O O . ASP A 1 94 ? 10.995 10.506 6.279 1.00 97.75 94 ASP A O 1
ATOM 714 N N . TYR A 1 95 ? 9.899 8.720 5.494 1.00 97.88 95 TYR A N 1
ATOM 715 C CA . TYR A 1 95 ? 11.066 7.985 5.007 1.00 97.88 95 TYR A CA 1
ATOM 716 C C . TYR A 1 95 ? 10.665 6.974 3.927 1.00 97.88 95 TYR A C 1
ATOM 718 O O . TYR A 1 95 ? 9.507 6.582 3.812 1.00 97.88 95 TYR A O 1
ATOM 726 N N . VAL A 1 96 ? 11.643 6.538 3.131 1.00 97.69 96 VAL A N 1
ATOM 727 C CA . VAL A 1 96 ? 11.441 5.562 2.051 1.00 97.69 96 VAL A CA 1
ATOM 728 C C . VAL A 1 96 ? 12.018 4.211 2.465 1.00 97.69 96 VAL A C 1
ATOM 730 O O . VAL A 1 96 ? 13.131 4.136 2.987 1.00 97.69 96 VAL A O 1
ATOM 733 N N . LEU A 1 97 ? 11.260 3.142 2.213 1.00 97.75 97 LEU A N 1
ATOM 734 C CA . LEU A 1 97 ? 11.659 1.753 2.440 1.00 97.75 97 LEU A CA 1
ATOM 735 C C . LEU A 1 97 ? 11.727 0.988 1.112 1.00 97.75 97 LEU A C 1
ATOM 737 O O . LEU A 1 97 ? 11.178 1.417 0.104 1.00 97.75 97 LEU A O 1
ATOM 741 N N . SER A 1 98 ? 12.381 -0.177 1.117 1.00 95.88 98 SER A N 1
ATOM 742 C CA . SER A 1 98 ? 12.458 -1.056 -0.069 1.00 95.88 98 SER A CA 1
ATOM 743 C C . SER A 1 98 ? 11.151 -1.802 -0.388 1.00 95.88 98 SER A C 1
ATOM 745 O O . SER A 1 98 ? 11.055 -2.501 -1.400 1.00 95.88 98 SER A O 1
ATOM 747 N N . GLY A 1 99 ? 10.155 -1.676 0.485 1.00 96.38 99 GLY A N 1
ATOM 748 C CA . GLY A 1 99 ? 8.810 -2.197 0.317 1.00 96.38 99 GLY A CA 1
ATOM 749 C C . GLY A 1 99 ? 7.891 -1.689 1.421 1.00 96.38 99 GLY A C 1
ATOM 750 O O . GLY A 1 99 ? 8.371 -1.199 2.448 1.00 96.38 99 GLY A O 1
ATOM 751 N N . GLY A 1 100 ? 6.590 -1.791 1.157 1.00 89.56 100 GLY A N 1
ATOM 752 C CA . GLY A 1 100 ? 5.534 -1.545 2.140 1.00 89.56 100 GLY A CA 1
ATOM 753 C C . GLY A 1 100 ? 5.293 -2.718 3.079 1.00 89.56 100 GLY A C 1
ATOM 754 O O . GLY A 1 100 ? 5.886 -3.801 2.862 1.00 89.56 100 GLY A O 1
#

Radius of gyration: 14.52 Å; chains: 1; bounding box: 33×30×37 Å